Protein AF-A0A2V6GW98-F1 (afdb_monomer_lite)

Radius of gyration: 18.35 Å; chains: 1; bounding box: 38×33×40 Å

Foldseek 3Di:
DKDKDKDKDFDFDFDPPDPDDPPRTDTPDIWIKIKIWDWAPDWQVVDVVTDIDTPDIDIGTDDD

Secondary structure (DSSP, 8-state):
-EEEEEEEEEEEEE-TT---HHHHEEEEEEEEEEEEEEEEEEEETTSSS-EEEEEEEEEEE---

Structure (mmCIF, N/CA/C/O backbone):
data_AF-A0A2V6GW98-F1
#
_entry.id   AF-A0A2V6GW98-F1
#
loop_
_atom_site.group_PDB
_atom_site.id
_atom_site.type_symbol
_atom_site.label_atom_id
_atom_site.label_alt_id
_atom_site.label_comp_id
_atom_site.label_asym_id
_atom_site.label_entity_id
_atom_site.label_seq_id
_atom_site.pdbx_PDB_ins_code
_atom_site.Cartn_x
_atom_site.Cartn_y
_atom_site.Cartn_z
_atom_site.occupancy
_atom_site.B_iso_or_equiv
_atom_site.auth_seq_id
_atom_site.auth_comp_id
_atom_site.auth_asym_id
_atom_site.auth_atom_id
_atom_site.pdbx_PDB_model_num
ATOM 1 N N . MET A 1 1 ? 11.465 -2.100 -11.853 1.00 62.97 1 MET A N 1
ATOM 2 C CA . MET A 1 1 ? 11.704 -2.587 -10.472 1.00 62.97 1 MET A CA 1
ATOM 3 C C . MET A 1 1 ? 10.425 -2.294 -9.717 1.00 62.97 1 MET A C 1
ATOM 5 O O . MET A 1 1 ? 9.816 -1.277 -10.032 1.00 62.97 1 MET A O 1
ATOM 9 N N . GLU A 1 2 ? 9.976 -3.192 -8.849 1.00 71.62 2 GLU A N 1
ATOM 10 C CA . GLU A 1 2 ? 8.711 -3.037 -8.124 1.00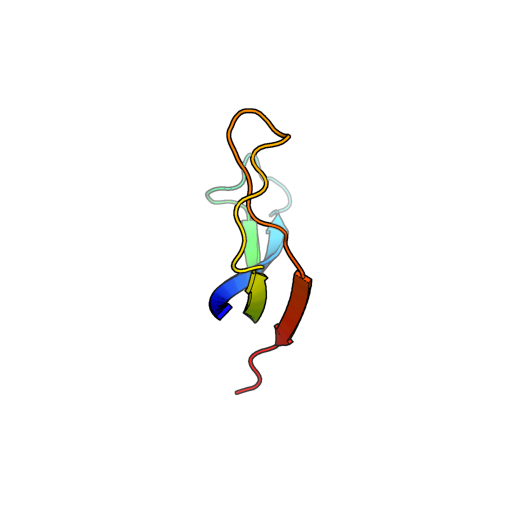 71.62 2 GLU A CA 1
ATOM 11 C C . GLU A 1 2 ? 9.006 -2.675 -6.670 1.00 71.62 2 GLU A C 1
ATOM 13 O O . GLU A 1 2 ? 9.854 -3.307 -6.039 1.00 71.62 2 GLU A O 1
ATOM 18 N N . PHE A 1 3 ? 8.337 -1.638 -6.176 1.00 74.81 3 PHE A N 1
ATOM 19 C CA . PHE A 1 3 ? 8.378 -1.219 -4.780 1.00 74.81 3 PHE A CA 1
ATOM 20 C C . PHE A 1 3 ? 6.987 -1.395 -4.180 1.00 74.81 3 PHE A C 1
ATOM 22 O O . PHE A 1 3 ? 6.013 -0.984 -4.810 1.00 74.81 3 PHE A O 1
ATOM 29 N N . ALA A 1 4 ? 6.916 -1.978 -2.984 1.00 76.25 4 ALA A N 1
ATOM 30 C CA . ALA A 1 4 ? 5.690 -2.117 -2.209 1.00 76.25 4 ALA A CA 1
ATOM 31 C C . ALA A 1 4 ? 5.849 -1.390 -0.868 1.00 76.25 4 ALA A C 1
ATOM 33 O O . ALA A 1 4 ? 6.803 -1.659 -0.136 1.00 76.25 4 ALA A O 1
ATOM 34 N N . ASP A 1 5 ? 4.928 -0.476 -0.564 1.00 83.50 5 ASP A N 1
ATOM 35 C CA . ASP A 1 5 ? 4.835 0.211 0.730 1.00 83.50 5 ASP A CA 1
ATOM 36 C C . ASP A 1 5 ? 3.474 -0.069 1.383 1.00 83.50 5 ASP A C 1
ATOM 38 O O . ASP A 1 5 ? 2.469 -0.239 0.683 1.00 83.50 5 ASP A O 1
ATOM 42 N N . CYS A 1 6 ? 3.446 -0.151 2.717 1.00 78.38 6 CYS A N 1
ATOM 43 C CA . CYS A 1 6 ? 2.221 -0.409 3.478 1.00 78.38 6 CYS A CA 1
ATOM 44 C C . CYS A 1 6 ? 1.561 0.915 3.854 1.00 78.38 6 CYS A C 1
ATOM 46 O O . CYS A 1 6 ? 2.084 1.667 4.678 1.00 78.38 6 CYS A O 1
ATOM 48 N N . TRP A 1 7 ? 0.387 1.180 3.292 1.00 84.50 7 TRP A N 1
ATOM 49 C CA . TRP A 1 7 ? -0.435 2.327 3.652 1.00 84.50 7 TRP A CA 1
ATOM 50 C C . TRP A 1 7 ? -1.539 1.945 4.627 1.00 84.50 7 TRP A C 1
ATOM 52 O O . TRP A 1 7 ? -2.168 0.893 4.512 1.00 84.50 7 TRP A O 1
ATOM 62 N N . ILE A 1 8 ? -1.811 2.851 5.565 1.00 85.69 8 ILE A N 1
ATOM 63 C CA . ILE A 1 8 ? -2.920 2.744 6.509 1.00 85.69 8 ILE A CA 1
ATOM 64 C C . ILE A 1 8 ? -3.891 3.884 6.216 1.00 85.69 8 ILE A C 1
ATOM 66 O O . ILE A 1 8 ? -3.554 5.056 6.383 1.00 85.69 8 ILE A O 1
ATOM 70 N N . ALA A 1 9 ? -5.102 3.539 5.789 1.00 86.38 9 ALA A N 1
ATOM 71 C CA . ALA A 1 9 ? -6.193 4.485 5.629 1.00 86.38 9 ALA A CA 1
ATOM 72 C C . ALA A 1 9 ? -7.108 4.413 6.852 1.00 86.38 9 ALA A C 1
ATOM 74 O O . ALA A 1 9 ? -7.628 3.350 7.192 1.00 86.38 9 ALA A O 1
ATOM 75 N N . GLN A 1 10 ? -7.328 5.554 7.499 1.00 87.50 10 GLN A N 1
ATOM 76 C CA . GLN A 1 10 ? -8.247 5.666 8.625 1.00 87.50 10 GLN A CA 1
ATOM 77 C C . GLN A 1 10 ? -9.496 6.428 8.194 1.00 87.50 10 GLN A C 1
ATOM 79 O O . GLN A 1 10 ? -9.422 7.518 7.629 1.00 87.50 10 GLN A O 1
ATOM 84 N N . SER A 1 11 ? -10.649 5.837 8.478 1.00 88.69 11 SER A N 1
ATOM 85 C CA . SER A 1 11 ? -11.961 6.453 8.329 1.00 88.69 11 SER A CA 1
ATOM 86 C C . SER A 1 11 ? -12.545 6.727 9.710 1.00 88.69 11 SER A C 1
ATOM 88 O O . SER A 1 11 ? -12.252 6.030 10.684 1.00 88.69 11 SER A O 1
ATOM 90 N N . GLY A 1 12 ? -13.352 7.771 9.821 1.00 88.75 12 GLY A N 1
ATOM 91 C CA . GLY A 1 12 ? -13.895 8.192 11.099 1.00 88.75 12 GLY A CA 1
ATOM 92 C C . GLY A 1 12 ? -14.720 9.456 10.972 1.00 88.75 12 GLY A C 1
ATOM 93 O O . GLY A 1 12 ? -14.973 9.948 9.869 1.00 88.75 12 GLY A O 1
ATOM 94 N N . ARG A 1 13 ? -15.117 10.006 12.115 1.00 88.88 13 ARG A N 1
ATOM 95 C CA . ARG A 1 13 ? -15.904 11.238 12.178 1.00 88.88 13 ARG A CA 1
ATOM 96 C C . ARG A 1 13 ? -15.368 12.196 13.220 1.00 88.88 13 ARG A C 1
ATOM 98 O O . ARG A 1 13 ? -14.848 11.802 14.262 1.00 88.88 13 ARG A O 1
ATOM 105 N N . TYR A 1 14 ? -15.588 13.476 12.966 1.00 88.75 14 TYR A N 1
ATOM 106 C CA . TYR A 1 14 ? -15.420 14.492 13.989 1.00 88.75 14 TYR A CA 1
ATOM 107 C C . TYR A 1 14 ? -16.547 14.414 15.012 1.00 88.75 14 TYR A C 1
ATOM 109 O O . TYR A 1 14 ? -17.713 14.190 14.674 1.00 88.75 14 TYR A O 1
ATOM 117 N N . ARG A 1 15 ? -16.205 14.646 16.278 1.00 85.75 15 ARG A N 1
ATOM 118 C CA . ARG A 1 15 ? -17.206 14.871 17.321 1.00 85.75 15 ARG A CA 1
ATOM 119 C C . ARG A 1 15 ? -18.014 16.146 17.016 1.00 85.75 15 ARG A C 1
ATOM 121 O O . ARG A 1 15 ? -17.463 17.081 16.441 1.00 85.75 15 ARG A O 1
ATOM 128 N N . PRO A 1 16 ? -19.286 16.238 17.450 1.00 83.81 16 PRO A N 1
ATOM 129 C CA . PRO A 1 16 ? -20.157 17.380 17.140 1.00 83.81 16 PRO A CA 1
ATOM 130 C C . PRO A 1 16 ? -19.608 18.769 17.515 1.00 83.81 16 PRO A C 1
ATOM 132 O O . PRO A 1 16 ? -19.993 19.750 16.894 1.00 83.81 16 PRO A O 1
ATOM 135 N N . ASN A 1 17 ? -18.697 18.853 18.492 1.00 87.31 17 ASN A N 1
ATOM 136 C CA . ASN A 1 17 ? -18.075 20.102 18.953 1.00 87.31 17 ASN A CA 1
ATOM 137 C C . ASN A 1 17 ? -16.569 20.166 18.634 1.00 87.31 17 ASN A C 1
ATOM 139 O O . ASN A 1 17 ? -15.808 20.784 19.377 1.00 87.31 17 ASN A O 1
ATOM 143 N N . ALA A 1 18 ? -16.123 19.466 17.588 1.00 87.19 18 ALA A N 1
ATOM 144 C CA . ALA A 1 18 ? -14.714 19.395 17.229 1.00 87.19 18 ALA A CA 1
ATOM 145 C C . ALA A 1 18 ? -14.141 20.775 16.887 1.00 87.19 18 ALA A C 1
ATOM 147 O O . ALA A 1 18 ? -14.723 21.528 16.107 1.00 87.19 18 ALA A O 1
ATOM 148 N N . THR A 1 19 ? -12.962 21.070 17.429 1.00 85.44 19 THR A N 1
ATOM 149 C CA . THR A 1 19 ? -12.185 22.275 17.093 1.00 85.44 19 THR A CA 1
ATOM 150 C C . THR A 1 19 ? -10.908 21.942 16.324 1.00 85.44 19 THR A C 1
ATOM 152 O O . THR A 1 19 ? -10.279 22.842 15.769 1.00 85.44 19 THR A O 1
ATOM 155 N N . GLY A 1 20 ? -10.544 20.657 16.223 1.00 78.69 20 GLY A N 1
ATOM 156 C CA . GLY A 1 20 ? -9.415 20.218 15.409 1.00 78.69 20 GLY A CA 1
ATOM 157 C C . GLY A 1 20 ? -9.279 18.702 15.256 1.00 78.69 20 GLY A C 1
ATOM 158 O O . GLY A 1 20 ? -9.983 17.910 15.870 1.00 78.69 20 GLY A O 1
ATOM 159 N N . LEU A 1 21 ? -8.325 18.298 14.419 1.00 75.12 21 LEU A N 1
ATOM 160 C CA . LEU A 1 21 ? -8.046 16.898 14.070 1.00 75.12 21 LEU A CA 1
ATOM 161 C C . LEU A 1 21 ? -7.524 16.050 15.237 1.00 75.12 21 LEU A C 1
ATOM 163 O O . LEU A 1 21 ? -7.913 14.898 15.377 1.00 75.12 21 LEU A O 1
ATOM 167 N N . GLN A 1 22 ? -6.638 16.606 16.063 1.00 76.44 22 GLN A N 1
ATOM 168 C CA . GLN A 1 22 ? -5.742 15.816 16.920 1.00 76.44 22 GLN A CA 1
ATOM 169 C C . GLN A 1 22 ? -6.452 15.030 18.033 1.00 76.44 22 GLN A C 1
ATOM 171 O O . GLN A 1 22 ? -5.997 13.946 18.374 1.00 76.44 22 GLN A O 1
ATOM 176 N N . ASN A 1 23 ? -7.560 15.547 18.576 1.00 78.19 23 ASN A N 1
ATOM 177 C CA . ASN A 1 23 ? -8.273 14.926 19.704 1.00 78.19 23 ASN A CA 1
ATOM 178 C C . ASN A 1 23 ? -9.776 14.708 19.456 1.00 78.19 23 ASN A C 1
ATOM 180 O O . ASN A 1 23 ? -10.436 14.027 20.250 1.00 78.19 23 ASN A O 1
ATOM 184 N N . ASP A 1 24 ? -10.327 15.279 18.378 1.00 85.25 24 ASP A N 1
ATOM 185 C CA . ASP A 1 24 ? -11.770 15.265 18.117 1.00 85.25 24 ASP A CA 1
ATOM 186 C C . ASP A 1 24 ? -12.173 14.365 16.946 1.00 85.25 24 ASP A C 1
ATOM 188 O O . ASP A 1 24 ? -13.371 14.153 16.735 1.00 85.25 24 ASP A O 1
ATOM 192 N N . PHE A 1 25 ? -11.203 13.822 16.203 1.00 85.50 25 PHE A N 1
ATOM 193 C CA . PHE A 1 25 ? -11.450 12.826 15.166 1.00 85.50 25 PHE A CA 1
ATOM 194 C C . PHE A 1 25 ? -11.483 11.424 15.785 1.00 85.50 25 PHE A C 1
ATOM 196 O O . PHE A 1 25 ? -10.468 10.896 16.237 1.00 85.50 25 PHE A O 1
ATOM 203 N N . ALA A 1 26 ? -12.672 10.828 15.840 1.00 87.25 26 ALA A N 1
ATOM 204 C CA . ALA A 1 26 ? -12.860 9.455 16.282 1.00 87.25 26 ALA A CA 1
ATOM 205 C C . ALA A 1 26 ? -12.714 8.515 15.080 1.00 87.25 26 ALA A C 1
ATOM 207 O O . ALA A 1 26 ? -13.510 8.595 14.144 1.00 87.25 26 ALA A O 1
ATOM 208 N N . ILE A 1 27 ? -11.710 7.637 15.116 1.00 88.00 27 ILE A N 1
ATOM 209 C CA . ILE A 1 27 ? -11.495 6.603 14.097 1.00 88.00 27 ILE A CA 1
ATOM 210 C C . ILE A 1 27 ? -12.559 5.514 14.272 1.00 88.00 27 ILE A C 1
ATOM 212 O O . ILE A 1 27 ? -12.741 4.991 15.371 1.00 88.00 27 ILE A O 1
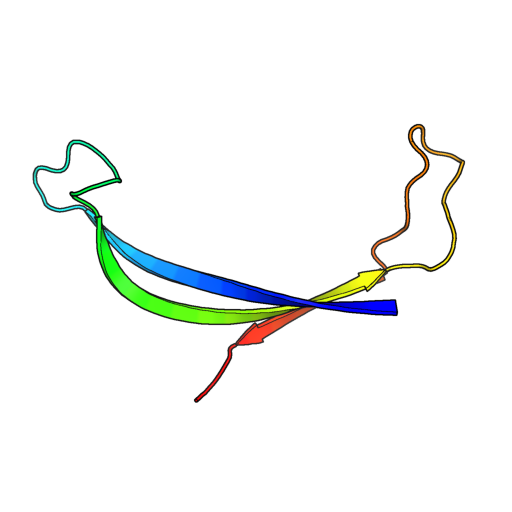ATOM 216 N N . GLU A 1 28 ? -13.257 5.184 13.190 1.00 89.56 28 GLU A N 1
ATOM 217 C CA . GLU A 1 28 ? -14.316 4.165 13.148 1.00 89.56 28 GLU A CA 1
ATOM 218 C C . GLU A 1 28 ? -13.930 2.964 12.275 1.00 89.56 28 GLU A C 1
ATOM 220 O O . GLU A 1 28 ? -14.516 1.894 12.412 1.00 89.56 28 GLU A O 1
ATOM 225 N N . GLY A 1 29 ? -12.911 3.113 11.424 1.00 87.88 29 GLY A N 1
ATOM 226 C CA . GLY A 1 29 ? -12.367 2.024 10.622 1.00 87.88 29 GLY A CA 1
ATOM 227 C C . GLY A 1 29 ? -10.921 2.279 10.216 1.00 87.88 29 GLY A C 1
ATOM 228 O O . GLY A 1 29 ? -10.547 3.412 9.914 1.00 87.88 29 GLY A O 1
ATOM 229 N N . GLU A 1 30 ? -10.125 1.216 10.184 1.00 89.75 30 GLU A N 1
ATOM 230 C CA . GLU A 1 30 ? -8.765 1.190 9.644 1.00 89.75 30 GLU A CA 1
ATOM 231 C C . GLU A 1 30 ? -8.719 0.148 8.525 1.00 89.75 30 GLU A C 1
ATOM 233 O O . GLU A 1 30 ? -9.094 -1.001 8.745 1.00 89.75 30 GLU A O 1
ATOM 238 N N . GLN A 1 31 ? -8.243 0.546 7.346 1.00 89.00 31 GLN A N 1
ATOM 239 C CA . GLN A 1 31 ? -7.995 -0.352 6.223 1.00 89.00 31 GLN A CA 1
ATOM 240 C C . GLN A 1 31 ? -6.522 -0.257 5.833 1.00 89.00 31 GLN A C 1
ATOM 242 O O . GLN A 1 31 ? -5.938 0.831 5.830 1.00 89.00 31 GLN A O 1
ATOM 247 N N . ARG A 1 32 ? -5.910 -1.394 5.510 1.00 90.75 32 ARG A N 1
ATOM 248 C CA . ARG A 1 32 ? -4.500 -1.464 5.119 1.00 90.75 32 ARG A CA 1
ATOM 249 C C . ARG A 1 32 ? -4.389 -1.816 3.654 1.00 90.75 32 ARG A C 1
ATOM 251 O O . ARG A 1 32 ? -5.163 -2.633 3.166 1.00 90.75 32 ARG A O 1
ATOM 258 N N . TYR A 1 33 ? -3.416 -1.218 2.982 1.00 89.69 33 TYR A N 1
ATOM 259 C CA . TYR A 1 33 ? -3.198 -1.432 1.562 1.00 89.69 33 TYR A CA 1
ATOM 260 C C . TYR A 1 33 ? -1.717 -1.604 1.242 1.00 89.69 33 TYR A C 1
ATOM 262 O O . TYR A 1 33 ? -0.872 -0.914 1.814 1.00 89.69 33 TYR A O 1
ATOM 270 N N . TRP A 1 34 ? -1.421 -2.470 0.279 1.00 93.06 34 TRP A N 1
ATOM 271 C CA . TRP A 1 34 ? -0.145 -2.495 -0.421 1.00 93.06 34 TRP A CA 1
ATOM 272 C C . TRP A 1 34 ? -0.224 -1.605 -1.656 1.00 93.06 34 TRP A C 1
ATOM 274 O O . TRP A 1 34 ? -1.096 -1.776 -2.508 1.00 93.06 34 TRP A O 1
ATOM 284 N N . LEU A 1 35 ? 0.688 -0.640 -1.755 1.00 91.38 35 LEU A N 1
ATOM 285 C CA . LEU A 1 35 ? 0.869 0.160 -2.961 1.00 91.38 35 LEU A CA 1
ATOM 286 C C . LEU A 1 35 ? 2.069 -0.369 -3.738 1.00 91.38 35 LEU A C 1
ATOM 288 O O . LEU A 1 35 ? 3.207 -0.195 -3.309 1.00 91.38 35 LEU A O 1
ATOM 292 N N . HIS A 1 36 ? 1.807 -0.955 -4.899 1.00 91.62 36 HIS A N 1
ATOM 293 C CA . HIS A 1 36 ? 2.817 -1.433 -5.830 1.00 91.62 36 HIS A CA 1
ATOM 294 C C . HIS A 1 36 ? 3.105 -0.349 -6.866 1.00 91.62 36 HIS A C 1
ATOM 296 O O . HIS A 1 36 ? 2.199 0.116 -7.563 1.00 91.62 36 HIS A O 1
ATOM 302 N N . ILE A 1 37 ? 4.371 0.052 -6.987 1.00 90.56 37 ILE A N 1
ATOM 303 C CA . ILE A 1 37 ? 4.825 1.030 -7.983 1.00 90.56 37 ILE A CA 1
ATOM 304 C C . ILE A 1 37 ? 5.876 0.378 -8.875 1.00 90.56 37 ILE A C 1
ATOM 306 O O . ILE A 1 37 ? 6.943 -0.038 -8.414 1.00 90.56 37 ILE A O 1
ATOM 310 N N . ALA A 1 38 ? 5.590 0.334 -10.174 1.00 92.44 38 ALA A N 1
ATOM 311 C CA . ALA A 1 38 ? 6.553 -0.059 -11.186 1.00 92.44 38 ALA A CA 1
ATOM 312 C C . ALA A 1 38 ? 7.294 1.183 -11.686 1.00 92.44 38 ALA A C 1
ATOM 314 O O . ALA A 1 38 ? 6.696 2.075 -12.286 1.00 92.44 38 ALA A O 1
ATOM 315 N N . ILE A 1 39 ? 8.607 1.224 -11.466 1.00 92.25 39 ILE A N 1
ATOM 316 C CA . ILE A 1 3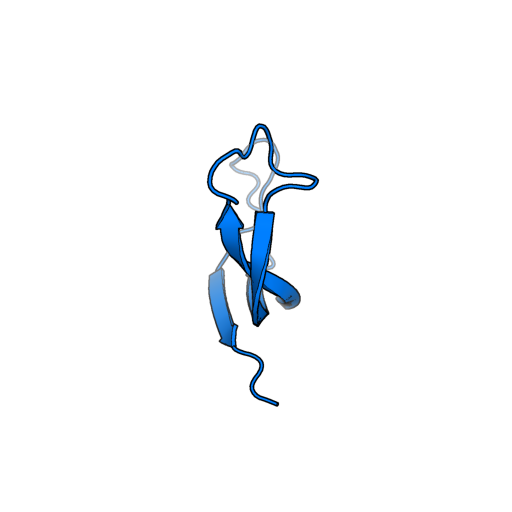9 ? 9.464 2.328 -11.915 1.00 92.25 39 ILE A CA 1
ATOM 317 C C . ILE A 1 39 ? 10.348 1.860 -13.074 1.00 92.25 39 ILE A C 1
ATOM 319 O O . ILE A 1 39 ? 10.915 0.751 -13.046 1.00 92.25 39 ILE A O 1
ATOM 323 N N . GLY A 1 40 ? 10.437 2.716 -14.090 1.00 90.50 40 GLY A N 1
ATOM 324 C CA . GLY A 1 40 ? 11.325 2.601 -15.233 1.00 90.50 40 GLY A CA 1
ATOM 325 C C . GLY A 1 40 ? 12.778 2.655 -14.793 1.00 90.50 40 GLY A C 1
ATOM 326 O O . GLY A 1 40 ? 13.145 3.347 -13.848 1.00 90.50 40 GLY A O 1
ATOM 327 N N . ARG A 1 41 ? 13.617 1.853 -15.444 1.00 86.12 41 ARG A N 1
ATOM 328 C CA . ARG A 1 41 ? 15.041 1.784 -15.090 1.00 86.12 41 ARG A CA 1
ATOM 329 C C . ARG A 1 41 ? 15.825 2.971 -15.633 1.00 86.12 41 ARG A C 1
ATOM 331 O O . ARG A 1 41 ? 16.851 3.323 -15.059 1.00 86.12 41 ARG A O 1
ATOM 338 N N . ASP A 1 42 ? 15.349 3.546 -16.729 1.00 91.62 42 ASP A N 1
ATOM 339 C CA . ASP A 1 42 ? 16.075 4.567 -17.460 1.00 91.62 42 ASP A CA 1
ATOM 340 C C 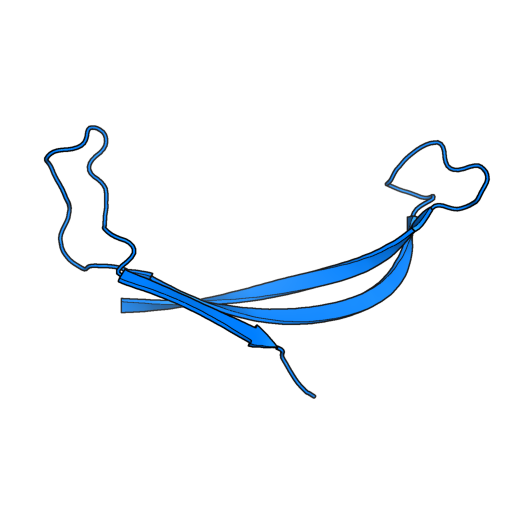. ASP A 1 42 ? 15.790 5.949 -16.877 1.00 91.62 42 ASP A C 1
ATOM 342 O O . ASP A 1 42 ? 14.647 6.319 -16.602 1.00 91.62 42 ASP A O 1
ATOM 346 N N . LEU A 1 43 ? 16.865 6.709 -16.681 1.00 89.69 43 LEU A N 1
ATOM 347 C CA . LEU A 1 43 ? 16.801 8.088 -16.231 1.00 89.69 43 LEU A CA 1
ATOM 348 C C . LEU A 1 43 ? 16.476 8.992 -17.423 1.00 89.69 43 LEU A C 1
ATOM 350 O O . LEU A 1 43 ? 17.247 9.078 -18.381 1.00 89.69 43 LEU A O 1
ATOM 354 N N . THR A 1 44 ? 15.364 9.713 -17.349 1.00 87.12 44 THR A N 1
ATOM 355 C CA . THR A 1 44 ? 14.981 10.726 -18.326 1.00 87.12 44 THR A CA 1
ATOM 356 C C . THR A 1 44 ? 15.769 12.003 -18.049 1.00 87.12 44 THR A C 1
ATOM 358 O O . THR A 1 44 ? 15.476 12.770 -17.132 1.00 87.12 44 THR A O 1
ATOM 361 N N . THR A 1 45 ? 16.801 12.249 -18.850 1.00 89.94 45 THR A N 1
ATOM 362 C CA . THR A 1 45 ? 17.670 13.434 -18.725 1.00 89.94 45 THR A CA 1
ATOM 363 C C . THR A 1 45 ? 17.108 14.676 -19.419 1.00 89.94 45 THR A C 1
ATOM 365 O O . THR A 1 45 ? 17.712 15.744 -19.367 1.00 89.94 45 THR A O 1
ATOM 368 N N . THR A 1 46 ? 15.954 14.544 -20.077 1.00 89.38 46 THR A N 1
ATOM 369 C CA . THR A 1 46 ? 15.245 15.636 -20.757 1.00 89.38 46 THR A CA 1
ATOM 370 C C . THR A 1 46 ? 14.538 16.581 -19.783 1.00 89.38 46 THR A C 1
ATOM 372 O O . THR A 1 46 ? 14.204 17.703 -20.160 1.00 89.38 46 THR A O 1
ATOM 375 N N . THR A 1 47 ? 14.334 16.159 -18.534 1.00 85.44 47 THR A N 1
ATOM 376 C CA . THR A 1 47 ? 13.807 16.978 -17.438 1.00 85.44 47 THR A CA 1
ATOM 377 C C . THR A 1 47 ? 14.941 17.433 -16.517 1.00 85.44 47 THR A C 1
ATOM 379 O O . THR A 1 47 ? 15.951 16.746 -16.365 1.00 85.44 47 THR A O 1
ATOM 382 N N . ASN A 1 48 ? 14.781 18.596 -15.876 1.00 89.00 48 ASN A N 1
ATOM 383 C CA . ASN A 1 48 ? 15.691 19.069 -14.831 1.00 89.00 48 ASN A CA 1
ATOM 384 C C . ASN A 1 48 ? 14.891 19.344 -13.539 1.00 89.00 48 ASN A C 1
ATOM 386 O O . ASN A 1 48 ? 14.116 20.304 -13.528 1.00 89.00 48 ASN A O 1
ATOM 390 N N . PRO A 1 49 ? 15.040 18.536 -12.470 1.00 89.75 49 PRO A N 1
ATOM 391 C CA . PRO A 1 49 ? 15.992 17.431 -12.327 1.00 89.75 49 PRO A CA 1
ATOM 392 C C . PRO A 1 49 ? 15.654 16.223 -13.224 1.00 89.75 49 PRO A C 1
ATOM 394 O O . PRO A 1 49 ? 14.499 16.068 -13.635 1.00 89.75 49 PRO A O 1
ATOM 397 N N . PRO A 1 50 ? 16.643 15.364 -13.529 1.00 89.88 50 PRO A N 1
ATOM 398 C CA . PRO A 1 50 ? 16.399 14.109 -14.227 1.00 89.88 50 PRO A CA 1
ATOM 399 C C . PRO A 1 50 ? 15.402 13.252 -13.447 1.00 89.88 50 PRO A C 1
ATOM 401 O O . PRO A 1 50 ? 15.521 13.119 -12.227 1.00 89.88 50 PRO A O 1
ATOM 404 N N . THR A 1 51 ? 14.424 12.679 -14.140 1.00 91.25 51 THR A N 1
ATOM 405 C CA . THR A 1 51 ? 13.377 11.850 -13.526 1.00 91.25 51 THR A CA 1
ATOM 406 C C . THR A 1 51 ? 13.470 10.400 -13.980 1.00 91.25 51 THR A C 1
ATOM 408 O O . THR A 1 51 ? 14.208 10.070 -14.899 1.00 91.25 51 THR A O 1
ATOM 411 N N . VAL A 1 52 ? 12.749 9.510 -13.308 1.00 91.06 52 VAL A N 1
ATOM 412 C CA . VAL A 1 52 ? 12.493 8.143 -13.774 1.00 91.06 52 VAL A CA 1
ATOM 413 C C . VAL A 1 52 ? 11.000 8.013 -14.026 1.00 91.06 52 VAL A C 1
ATOM 415 O O . VAL A 1 52 ? 10.199 8.576 -13.276 1.00 91.06 52 VAL A O 1
ATOM 418 N N . ASP A 1 53 ? 10.624 7.284 -15.070 1.00 90.06 53 ASP A N 1
ATOM 419 C CA . ASP A 1 53 ? 9.215 7.120 -15.415 1.00 90.06 53 ASP A CA 1
ATOM 420 C C . ASP A 1 53 ? 8.515 6.167 -14.442 1.00 90.06 53 ASP A C 1
ATOM 422 O O . ASP A 1 53 ? 9.046 5.115 -14.075 1.00 90.06 53 ASP A O 1
ATOM 426 N N . VAL A 1 54 ? 7.282 6.495 -14.060 1.00 91.12 54 VAL A N 1
ATOM 427 C CA . VAL A 1 54 ? 6.384 5.541 -13.401 1.00 91.12 54 VAL A CA 1
ATOM 428 C C . VAL A 1 54 ? 5.654 4.768 -14.492 1.00 91.12 54 VAL A C 1
ATOM 430 O O . VAL A 1 54 ? 4.889 5.336 -15.266 1.00 91.12 54 VAL A O 1
ATOM 433 N N . LEU A 1 55 ? 5.909 3.465 -14.562 1.00 92.06 55 LEU A N 1
ATOM 434 C CA . LEU A 1 55 ? 5.368 2.574 -15.589 1.00 92.06 55 LEU A CA 1
ATOM 435 C C . LEU A 1 55 ? 4.007 1.988 -15.204 1.00 92.06 55 LEU A C 1
ATOM 437 O O . LEU A 1 55 ? 3.270 1.521 -16.068 1.00 92.06 55 LEU A O 1
ATOM 441 N N . GLY A 1 56 ? 3.677 1.990 -13.914 1.00 92.38 56 GLY A N 1
ATOM 442 C CA . GLY A 1 56 ? 2.402 1.493 -13.423 1.00 92.38 56 GLY A CA 1
ATOM 443 C C . GLY A 1 56 ? 2.260 1.631 -11.915 1.00 92.38 56 GLY A C 1
ATOM 444 O O . GLY A 1 56 ? 3.253 1.720 -11.188 1.00 92.38 56 GLY A O 1
ATOM 445 N N . THR A 1 57 ? 1.010 1.633 -11.46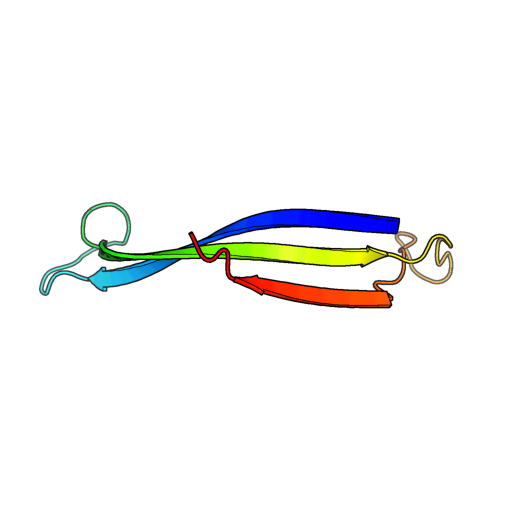3 1.00 93.06 57 THR A N 1
ATOM 446 C CA . THR A 1 57 ? 0.638 1.615 -10.050 1.00 93.06 57 THR A CA 1
ATOM 447 C C . THR A 1 57 ? -0.497 0.623 -9.827 1.00 93.06 57 THR A C 1
ATOM 449 O O . THR A 1 57 ? -1.382 0.474 -10.671 1.00 93.06 57 THR A O 1
ATOM 452 N N . GLN A 1 58 ? -0.472 -0.063 -8.691 1.00 92.75 58 GLN A N 1
ATOM 453 C CA . GLN A 1 58 ? -1.544 -0.949 -8.255 1.00 92.75 58 GLN A CA 1
ATOM 454 C C . GLN A 1 58 ? -1.721 -0.803 -6.747 1.00 92.75 58 GLN A C 1
ATOM 456 O O . GLN A 1 58 ? -0.746 -0.749 -6.005 1.00 92.75 58 GLN A O 1
ATOM 461 N N . LEU A 1 59 ? -2.974 -0.726 -6.310 1.00 91.69 59 LEU A N 1
ATOM 462 C CA . LEU A 1 59 ? -3.342 -0.741 -4.902 1.00 91.69 59 LEU A CA 1
ATOM 463 C C . LEU A 1 59 ? -4.025 -2.074 -4.602 1.00 91.69 59 LEU A C 1
ATOM 465 O O . LEU A 1 59 ? -4.966 -2.450 -5.302 1.00 91.69 59 LEU A O 1
ATOM 469 N N . GLU A 1 60 ? -3.561 -2.764 -3.572 1.00 92.06 60 GLU A N 1
ATOM 470 C CA . GLU A 1 60 ? -4.135 -4.015 -3.086 1.00 92.06 60 GLU A CA 1
ATOM 471 C C . GLU A 1 60 ? -4.577 -3.831 -1.637 1.00 92.06 60 GLU A C 1
ATOM 473 O O . GLU A 1 60 ? -3.821 -3.326 -0.814 1.00 92.06 60 GLU A O 1
ATOM 478 N N . GLU A 1 61 ? -5.810 -4.215 -1.316 1.00 89.69 61 GLU A N 1
ATOM 479 C CA . GLU A 1 61 ? -6.286 -4.214 0.066 1.00 89.69 61 GLU A CA 1
ATOM 480 C C . GLU A 1 61 ? -5.746 -5.432 0.817 1.00 89.69 61 GLU A C 1
ATOM 482 O O . GLU A 1 61 ? -5.833 -6.563 0.342 1.00 89.69 61 GLU A O 1
ATOM 487 N N . VAL A 1 62 ? -5.215 -5.209 2.018 1.00 88.56 62 VAL A N 1
ATOM 488 C CA . VAL A 1 62 ? -4.722 -6.279 2.883 1.00 88.56 62 VAL A CA 1
ATOM 489 C C . VAL A 1 62 ? -5.910 -6.939 3.576 1.00 88.56 62 VAL A C 1
ATOM 491 O O . VAL A 1 62 ? -6.388 -6.464 4.606 1.00 88.56 62 VAL A O 1
ATOM 494 N N . THR A 1 63 ? -6.379 -8.053 3.023 1.00 83.25 63 THR A N 1
ATOM 495 C CA . THR A 1 63 ? -7.385 -8.903 3.671 1.00 83.25 63 THR A CA 1
ATOM 496 C C . THR A 1 63 ? -6.703 -9.840 4.669 1.00 83.25 63 THR A C 1
ATOM 498 O O . THR A 1 63 ? -5.838 -10.623 4.267 1.00 83.25 63 THR A O 1
ATOM 501 N N . GLN A 1 64 ? -7.071 -9.763 5.952 1.00 65.38 64 GLN A N 1
ATOM 502 C CA . GLN A 1 64 ? -6.618 -10.689 7.002 1.00 65.38 64 GLN A CA 1
ATOM 503 C C . GLN A 1 64 ? -7.631 -11.814 7.232 1.00 65.38 64 GLN A C 1
ATOM 505 O O . GLN A 1 64 ? -8.848 -11.526 7.180 1.00 65.38 64 GLN A O 1
#

pLDDT: mean 86.58, std 6.35, range [62.97, 93.06]

Sequence (64 aa):
MEFADCWIAQSGRYRP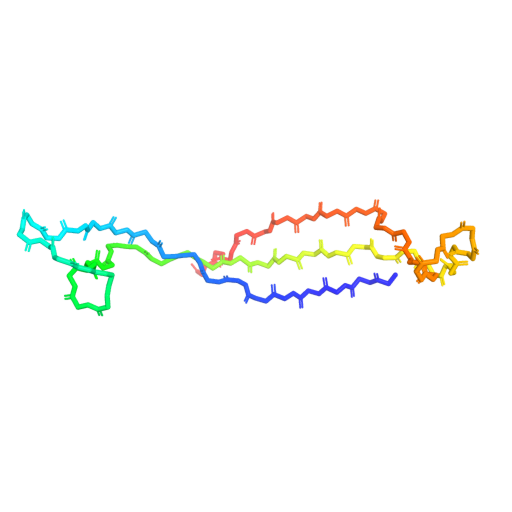NATGLQNDFAIEGEQRYWLHIAIGRDLTTTTNPPTVDVLGTQLEEVTQ